Protein AF-A0AAU3LMV0-F1 (afdb_monomer)

Solvent-accessible surface area (backbone atoms only — not comparable to full-atom values): 6080 Å² total; per-residue (Å²): 139,79,84,76,82,70,85,71,86,74,76,82,69,75,74,77,73,77,82,77,63,85,83,69,77,89,48,70,72,39,46,30,38,32,69,92,73,74,44,56,24,29,28,73,44,70,59,85,88,25,33,32,28,35,34,82,85,61,74,80,64,47,78,39,57,65,90,64,42,41,76,53,52,75,67,54,48,51,52,54,52,50,52,53,51,48,59,63,55,55,75,75,68,90,132

Secondary structure (DSSP, 8-state):
--PPPPPPPPP-PPPPPP---S-PPP-TT-EEEETTTTEEEEEEEEETTEEEEEETT----EEE-TTT-EEPPHHHHHHHHHHHHHHHHHTTS--

Foldseek 3Di:
DDDDDDDDPDPPDPDPDPDPPDCDFDDAQFWKQQPVVRAIFGFHDDDPQWTWTAGPLGDDIDTGHSVRIGTDDPVRVVVNVVVVVVVVVVVVPDD

Sequence (95 aa):
MTDCPGPGPEPDTPRPAPAVGPAVAPAVGDTVHDPVRGRVGVVMGRVGPYLQLRPLGGGREWDADPDRVRRLSPAELLSARVALTNARSHTRIGL

pLDDT: mean 79.68, std 16.26, range [46.94, 97.31]

Radius of gyration: 20.35 Å; Cα contacts (8 Å, |Δi|>4): 105; chains: 1; bounding box: 60×50×39 Å

Nearest PDB structures (foldseek):
  8p4f-assembly1_Z  TM=8.309E-01  e=1.422E-02  Homo sapiens
  7cfd-assembly1_B  TM=7.961E-01  e=6.562E-02  Drosophila melanogaster
  8ui0-assembly1_Z  TM=7.781E-01  e=1.210E-01  Homo sapiens
  8uis-assembly1_Z  TM=8.224E-01  e=3.422E-01  Homo sapiens
  2wac-assembly2_B  TM=6.913E-01  e=1.746E-01  Drosophila melanogaster

Mean predicted aligned error: 12.04 Å

Structure (mmCIF, N/CA/C/O backbone):
data_AF-A0AAU3LMV0-F1
#
_entry.id   AF-A0AAU3LMV0-F1
#
loop_
_atom_site.group_PDB
_atom_site.id
_atom_site.type_symbol
_atom_site.label_atom_id
_atom_site.label_alt_id
_atom_site.label_comp_id
_atom_site.label_asym_id
_atom_site.label_entity_id
_atom_site.label_seq_id
_atom_site.pdbx_PDB_ins_code
_atom_site.Cartn_x
_atom_site.Cartn_y
_atom_site.Cartn_z
_atom_site.occupancy
_atom_site.B_iso_or_equiv
_atom_site.auth_seq_id
_atom_site.auth_comp_id
_atom_site.auth_asym_id
_atom_site.auth_atom_id
_atom_site.pdbx_PDB_model_num
ATOM 1 N N . MET A 1 1 ? -49.557 35.527 12.768 1.00 53.94 1 MET A N 1
ATOM 2 C CA . MET A 1 1 ? -49.613 34.165 12.198 1.00 53.94 1 MET A CA 1
ATOM 3 C C . MET A 1 1 ? -49.476 34.367 10.700 1.00 53.94 1 MET A C 1
ATOM 5 O O . MET A 1 1 ? -50.416 34.830 10.084 1.00 53.94 1 MET A O 1
ATOM 9 N N . THR A 1 2 ? -48.272 34.377 10.151 1.00 53.06 2 THR A N 1
ATOM 10 C CA . THR A 1 2 ? -47.510 33.149 9.920 1.00 53.06 2 THR A CA 1
ATOM 11 C C . THR A 1 2 ? -46.019 33.430 10.051 1.00 53.06 2 THR A C 1
ATOM 13 O O . THR A 1 2 ? -45.506 34.366 9.446 1.00 53.06 2 THR A O 1
ATOM 16 N N . ASP A 1 3 ? -45.368 32.635 10.890 1.00 58.69 3 ASP A N 1
ATOM 17 C CA . ASP A 1 3 ? -43.917 32.523 10.976 1.00 58.69 3 ASP A CA 1
ATOM 18 C C . ASP A 1 3 ? -43.409 31.881 9.675 1.00 58.69 3 ASP A C 1
ATOM 20 O O . ASP A 1 3 ? -43.902 30.824 9.275 1.00 58.69 3 ASP A O 1
ATOM 24 N N . CYS A 1 4 ? -42.501 32.552 8.964 1.00 50.06 4 CYS A N 1
ATOM 25 C CA . CYS A 1 4 ? -41.838 31.969 7.800 1.00 50.06 4 CYS A CA 1
ATOM 26 C C . CYS A 1 4 ? -40.786 30.976 8.307 1.00 50.06 4 CYS A C 1
ATOM 28 O O . CYS A 1 4 ? -39.856 31.416 8.986 1.00 50.06 4 CYS A O 1
ATOM 30 N N . PRO A 1 5 ? -40.862 29.676 7.970 1.00 69.00 5 PRO A N 1
ATOM 31 C CA . PRO A 1 5 ? -39.808 28.749 8.348 1.00 69.00 5 PRO A CA 1
ATOM 32 C C . PRO A 1 5 ? -38.505 29.179 7.662 1.00 69.00 5 PRO A C 1
ATOM 34 O O . PRO A 1 5 ? -38.458 29.351 6.441 1.00 69.00 5 PRO A O 1
ATOM 37 N N . GLY A 1 6 ? -37.459 29.401 8.461 1.00 60.84 6 GLY A N 1
ATOM 38 C CA . GLY A 1 6 ? -36.116 29.684 7.962 1.00 60.84 6 GLY A CA 1
ATOM 39 C C . GLY A 1 6 ? -35.591 28.542 7.081 1.00 60.84 6 GLY A C 1
ATOM 40 O O . GLY A 1 6 ? -36.093 27.416 7.171 1.00 60.84 6 GLY A O 1
ATOM 41 N N . PRO A 1 7 ? -34.597 28.808 6.215 1.00 71.12 7 PRO A N 1
ATOM 42 C CA . PRO A 1 7 ? -34.009 27.769 5.380 1.00 71.12 7 PRO A CA 1
ATOM 43 C C . PRO A 1 7 ? -33.484 26.644 6.280 1.00 71.12 7 PRO A C 1
ATOM 45 O O . PRO A 1 7 ? -32.780 26.898 7.259 1.00 71.12 7 PRO A O 1
ATOM 48 N N . GLY A 1 8 ? -33.887 25.406 5.980 1.00 55.19 8 GLY A N 1
ATOM 49 C CA . GLY A 1 8 ? -33.405 24.224 6.690 1.00 55.19 8 GLY A CA 1
ATOM 50 C C . GLY A 1 8 ? -31.877 24.117 6.620 1.00 55.19 8 GLY A C 1
ATOM 51 O O . GLY A 1 8 ? -31.261 24.763 5.770 1.00 55.19 8 GLY A O 1
ATOM 52 N N . PRO A 1 9 ? -31.249 23.319 7.501 1.00 69.00 9 PRO A N 1
ATOM 53 C CA . PRO A 1 9 ? -29.805 23.137 7.466 1.00 69.00 9 PRO A C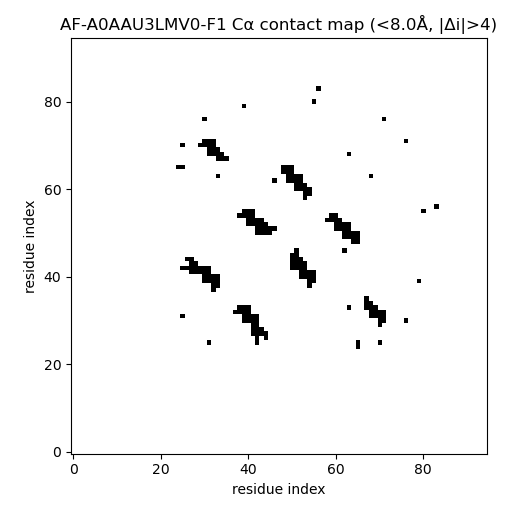A 1
ATOM 54 C C . PRO A 1 9 ? -29.406 22.617 6.083 1.00 69.00 9 PRO A C 1
ATOM 56 O O . PRO A 1 9 ? -29.914 21.588 5.630 1.00 69.00 9 PRO A O 1
ATOM 59 N N . GLU A 1 10 ? -28.540 23.360 5.397 1.00 60.44 10 GLU A N 1
ATOM 60 C CA . GLU A 1 10 ? -27.969 22.912 4.133 1.00 60.44 10 GLU A CA 1
ATOM 61 C C . GLU A 1 10 ? -27.282 21.558 4.367 1.00 60.44 10 GLU A C 1
ATOM 63 O O . GLU A 1 10 ? -26.646 21.374 5.411 1.00 60.44 10 GLU A O 1
ATOM 68 N N . PRO A 1 11 ? -27.427 20.581 3.455 1.00 68.12 11 PRO A N 1
ATOM 69 C CA . PRO A 1 11 ? -26.719 19.321 3.597 1.00 68.12 11 PRO A CA 1
ATOM 70 C C . PRO A 1 11 ? -25.223 19.626 3.673 1.00 68.12 11 PRO A C 1
ATOM 72 O O . PRO A 1 11 ? -24.701 20.318 2.795 1.00 68.12 11 PRO A O 1
ATOM 75 N N . ASP A 1 12 ? -24.559 19.122 4.720 1.00 63.56 12 ASP A N 1
ATOM 76 C CA . ASP A 1 12 ? -23.106 19.178 4.880 1.00 63.56 12 ASP A CA 1
ATOM 77 C C . ASP A 1 12 ? -22.472 18.709 3.571 1.00 63.56 12 ASP A C 1
ATOM 79 O O . ASP A 1 12 ? -22.414 17.514 3.268 1.00 63.56 12 ASP A O 1
ATOM 83 N N . THR A 1 13 ? -22.056 19.663 2.741 1.00 59.34 13 THR A N 1
ATOM 84 C CA . THR A 1 13 ? -21.407 19.345 1.479 1.00 59.34 13 THR A CA 1
ATOM 85 C C . THR A 1 13 ? -20.079 18.714 1.867 1.00 59.34 13 THR A C 1
ATOM 87 O O . THR A 1 13 ? -19.280 19.385 2.531 1.00 59.34 13 THR A O 1
ATOM 90 N N . PRO A 1 14 ? -19.814 17.441 1.511 1.00 60.53 14 PRO A N 1
ATOM 91 C CA . PRO A 1 14 ? -18.557 16.810 1.860 1.00 60.53 14 PRO A CA 1
ATOM 92 C C . PRO A 1 14 ? -17.442 17.691 1.320 1.00 60.53 14 PRO A C 1
ATOM 94 O O . PRO A 1 14 ? -17.382 17.958 0.116 1.00 60.53 14 PRO A O 1
ATOM 97 N N . ARG A 1 15 ? -16.592 18.190 2.223 1.00 57.31 15 ARG A N 1
ATOM 98 C CA . ARG A 1 15 ? -15.453 19.030 1.859 1.00 57.31 15 ARG A CA 1
ATOM 99 C C . ARG A 1 15 ? -14.714 18.333 0.713 1.00 57.31 15 ARG A C 1
ATOM 101 O O . ARG A 1 15 ? -14.345 17.168 0.893 1.00 57.31 15 ARG A O 1
ATOM 108 N N . PRO A 1 16 ? -14.505 18.990 -0.443 1.00 52.44 16 PRO A N 1
ATOM 109 C CA . PRO A 1 16 ? -13.867 18.338 -1.574 1.00 52.44 16 PRO A CA 1
ATOM 110 C C . PRO A 1 16 ? -12.519 17.788 -1.111 1.00 52.44 16 PRO A C 1
ATOM 112 O O . PRO A 1 16 ? -11.703 18.513 -0.529 1.00 52.44 16 PRO A O 1
ATOM 115 N N . ALA A 1 17 ? -12.321 16.479 -1.296 1.00 54.28 17 ALA A N 1
ATOM 116 C CA . ALA A 1 17 ? -11.036 15.852 -1.035 1.00 54.28 17 ALA A CA 1
ATOM 117 C C . ALA A 1 17 ? -9.973 16.621 -1.837 1.00 54.28 17 ALA A C 1
ATOM 119 O O . ALA A 1 17 ? -10.240 16.975 -2.990 1.00 54.28 17 ALA A O 1
ATOM 120 N N . PRO A 1 18 ? -8.805 16.941 -1.247 1.00 52.94 18 PRO A N 1
ATOM 121 C CA . PRO A 1 18 ? -7.793 17.715 -1.950 1.00 52.94 18 PRO A CA 1
ATOM 122 C C . PRO A 1 18 ? -7.466 17.020 -3.272 1.00 52.94 18 PRO A C 1
ATOM 124 O O . PRO A 1 18 ? -7.265 15.804 -3.293 1.00 52.94 18 PRO A O 1
ATOM 127 N N . ALA A 1 19 ? -7.447 17.794 -4.361 1.00 52.41 19 ALA A N 1
ATOM 128 C CA . ALA A 1 19 ? -7.063 17.306 -5.676 1.00 52.41 19 ALA A CA 1
ATOM 129 C C . ALA A 1 19 ? -5.692 16.634 -5.550 1.00 52.41 19 ALA A C 1
ATOM 131 O O . ALA A 1 19 ? -4.687 17.284 -5.254 1.00 52.41 19 ALA A O 1
ATOM 132 N N . VAL A 1 20 ? -5.680 15.310 -5.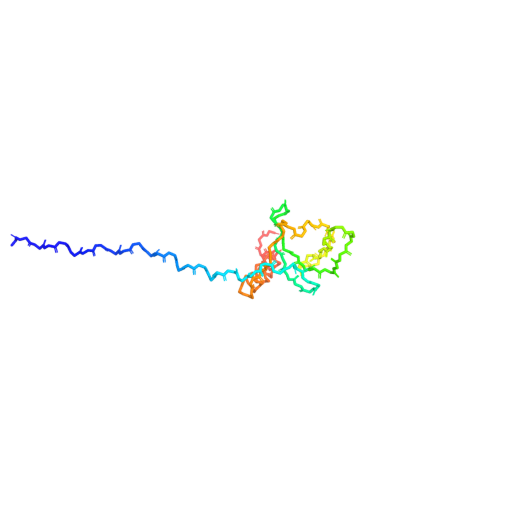690 1.00 57.28 20 VAL A N 1
ATOM 133 C CA . VAL A 1 20 ? -4.459 14.515 -5.657 1.00 57.28 20 VAL A CA 1
ATOM 134 C C . VAL A 1 20 ? -3.623 15.008 -6.835 1.00 57.28 20 VAL A C 1
ATOM 136 O O . VAL A 1 20 ? -4.043 14.881 -7.984 1.00 57.28 20 VAL A O 1
ATOM 139 N N . GLY A 1 21 ? -2.478 15.638 -6.544 1.00 48.03 21 GLY A N 1
ATOM 140 C CA . GLY A 1 21 ? -1.474 15.980 -7.557 1.00 48.03 21 GLY A CA 1
ATOM 141 C C . GLY A 1 21 ? -1.103 14.743 -8.386 1.00 48.03 21 GLY A C 1
ATOM 142 O O . GLY A 1 21 ? -1.477 13.634 -7.999 1.00 48.03 21 GLY A O 1
ATOM 143 N N . PRO A 1 22 ? -0.397 14.893 -9.524 1.00 49.72 22 PRO A N 1
ATOM 144 C CA . PRO A 1 22 ? -0.164 13.789 -10.454 1.00 49.72 22 PRO A CA 1
ATOM 145 C C . PRO A 1 22 ? 0.266 12.543 -9.684 1.00 49.72 22 PRO A C 1
ATOM 147 O O . PRO A 1 22 ? 1.193 12.609 -8.873 1.00 49.72 22 PRO A O 1
ATOM 150 N N . ALA A 1 23 ? -0.477 11.449 -9.875 1.00 60.12 23 ALA A N 1
ATOM 151 C CA . ALA A 1 23 ? -0.294 10.204 -9.148 1.00 60.12 23 ALA A CA 1
ATOM 152 C C . ALA A 1 23 ? 1.071 9.614 -9.514 1.00 60.12 23 ALA A C 1
ATOM 154 O O . ALA A 1 23 ? 1.204 8.785 -10.408 1.00 60.12 23 ALA A O 1
ATOM 155 N N . VAL A 1 24 ? 2.117 10.098 -8.850 1.00 67.50 24 VAL A N 1
ATOM 156 C CA . VAL A 1 24 ? 3.453 9.531 -8.946 1.00 67.50 24 VAL A CA 1
ATOM 157 C C . VAL A 1 24 ? 3.350 8.063 -8.541 1.00 67.50 24 VAL A C 1
ATOM 159 O O . VAL A 1 24 ? 2.623 7.719 -7.610 1.00 67.50 24 VAL A O 1
ATOM 162 N N . ALA A 1 25 ? 4.028 7.174 -9.258 1.00 77.81 25 ALA A N 1
ATOM 163 C CA . ALA A 1 25 ? 3.969 5.752 -8.950 1.00 77.81 25 ALA A CA 1
ATOM 164 C C . ALA A 1 25 ? 4.491 5.497 -7.520 1.00 77.81 25 ALA A C 1
ATOM 166 O O . ALA A 1 25 ? 5.458 6.159 -7.124 1.00 77.81 25 ALA A O 1
ATOM 167 N N . PRO A 1 26 ? 3.898 4.562 -6.749 1.00 87.25 26 PRO A N 1
ATOM 168 C CA . PRO A 1 26 ? 4.376 4.194 -5.417 1.00 87.25 26 PRO A CA 1
ATOM 169 C C . PRO A 1 26 ? 5.871 3.856 -5.397 1.00 87.25 26 PRO A C 1
ATOM 171 O O . PRO A 1 26 ? 6.366 3.135 -6.269 1.00 87.25 26 PRO A O 1
ATOM 174 N N . ALA A 1 27 ? 6.570 4.386 -4.397 1.00 89.75 27 ALA A N 1
ATOM 175 C CA . ALA A 1 27 ? 7.988 4.200 -4.140 1.00 89.75 27 ALA A CA 1
ATOM 176 C C . ALA A 1 27 ? 8.189 3.248 -2.955 1.00 89.75 27 ALA A C 1
ATOM 178 O O . ALA A 1 27 ? 7.283 3.033 -2.152 1.00 89.75 27 ALA A O 1
ATOM 179 N N . VAL A 1 28 ? 9.387 2.673 -2.840 1.00 93.56 28 VAL A N 1
ATOM 180 C CA . VAL A 1 28 ? 9.749 1.811 -1.704 1.00 93.56 28 VAL A CA 1
ATOM 181 C C . VAL A 1 28 ? 9.592 2.580 -0.391 1.00 93.56 28 VAL A C 1
ATOM 183 O O . VAL A 1 28 ? 10.023 3.724 -0.281 1.00 93.56 28 VAL A O 1
ATOM 186 N N . GLY A 1 29 ? 8.964 1.947 0.598 1.00 92.75 29 GLY A N 1
ATOM 187 C CA . GLY A 1 29 ? 8.608 2.547 1.884 1.00 92.75 29 GLY A CA 1
ATOM 188 C C . GLY A 1 29 ? 7.214 3.181 1.920 1.00 92.75 29 GLY A C 1
ATOM 189 O O . GLY A 1 29 ? 6.661 3.343 3.010 1.00 92.75 29 GLY A O 1
ATOM 190 N N . ASP A 1 30 ? 6.598 3.469 0.768 1.00 92.69 30 ASP A N 1
ATOM 191 C CA . ASP A 1 30 ? 5.230 3.982 0.739 1.00 92.69 30 ASP A CA 1
ATOM 192 C C . ASP A 1 30 ? 4.247 2.933 1.246 1.00 92.69 30 ASP A C 1
ATOM 194 O O . ASP A 1 30 ? 4.361 1.741 0.953 1.00 92.69 30 ASP A O 1
ATOM 198 N N . THR A 1 31 ? 3.232 3.389 1.977 1.00 94.19 31 THR A N 1
ATOM 199 C CA . THR A 1 31 ? 2.110 2.530 2.349 1.00 94.19 31 THR A CA 1
ATOM 200 C C . THR A 1 31 ? 0.978 2.703 1.345 1.00 94.19 31 THR A C 1
ATOM 202 O O . THR A 1 31 ? 0.525 3.818 1.078 1.00 94.19 31 THR A O 1
ATOM 205 N N . VAL A 1 32 ? 0.505 1.588 0.801 1.00 94.56 32 VAL A N 1
ATOM 206 C CA . VAL A 1 32 ? -0.544 1.538 -0.213 1.00 94.56 32 VAL A CA 1
ATOM 207 C C . VAL A 1 32 ? -1.686 0.621 0.218 1.00 94.56 32 VAL A C 1
ATOM 209 O O . VAL A 1 32 ? -1.490 -0.369 0.925 1.00 94.56 32 VAL A O 1
ATOM 212 N N . HIS A 1 33 ? -2.892 0.952 -0.225 1.00 94.38 33 HIS A N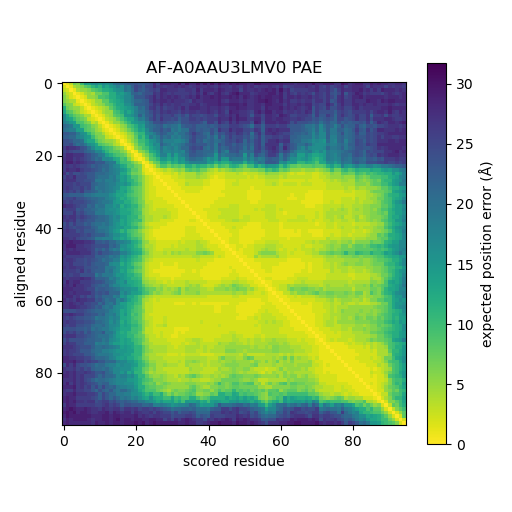 1
ATOM 213 C CA . HIS A 1 33 ? -4.056 0.082 -0.172 1.00 94.38 33 HIS A CA 1
ATOM 214 C C . HIS A 1 33 ? -4.183 -0.671 -1.500 1.00 94.38 33 HIS A C 1
ATOM 216 O O . HIS A 1 33 ? -4.229 -0.047 -2.563 1.00 94.38 33 HIS A O 1
ATOM 222 N N . ASP A 1 34 ? -4.252 -1.999 -1.427 1.00 94.38 34 ASP A N 1
ATOM 223 C CA . ASP A 1 34 ? -4.558 -2.887 -2.547 1.00 94.38 34 ASP A CA 1
ATOM 224 C C . ASP A 1 34 ? -6.059 -3.237 -2.494 1.00 94.38 34 ASP A C 1
ATOM 226 O O . ASP A 1 34 ? -6.454 -4.081 -1.680 1.00 94.38 34 ASP A O 1
ATOM 230 N N . PRO A 1 35 ? -6.911 -2.605 -3.326 1.00 91.62 35 PRO A N 1
ATOM 231 C CA . PRO A 1 35 ? -8.347 -2.866 -3.334 1.00 91.62 35 PRO A CA 1
ATOM 232 C C . PRO A 1 35 ? -8.694 -4.250 -3.887 1.00 91.62 35 PRO A C 1
ATOM 234 O O . PRO A 1 35 ? -9.744 -4.780 -3.540 1.00 91.62 35 PRO A O 1
ATOM 237 N N . VAL A 1 36 ? -7.821 -4.864 -4.695 1.00 93.12 36 VAL A N 1
ATOM 238 C CA . VAL A 1 36 ? -8.044 -6.214 -5.240 1.00 93.12 36 VAL A CA 1
ATOM 239 C C . VAL A 1 36 ? -8.018 -7.245 -4.116 1.00 93.12 36 VAL A C 1
ATOM 241 O O . VAL A 1 36 ? -8.757 -8.225 -4.144 1.00 93.12 36 VAL A O 1
ATOM 244 N N . ARG A 1 37 ? -7.177 -7.015 -3.105 1.00 89.81 37 ARG A N 1
ATOM 245 C CA . ARG A 1 37 ? -7.024 -7.910 -1.951 1.00 89.81 37 ARG A CA 1
ATOM 246 C C . ARG A 1 37 ? -7.627 -7.373 -0.655 1.00 89.81 37 ARG A C 1
ATOM 248 O O . ARG A 1 37 ? -7.539 -8.058 0.360 1.00 89.81 37 ARG A O 1
ATOM 255 N N . GLY A 1 38 ? -8.179 -6.160 -0.667 1.00 91.06 38 GLY A N 1
ATOM 256 C CA . GLY A 1 38 ? -8.755 -5.499 0.508 1.00 91.06 38 GLY A CA 1
ATOM 257 C C . GLY A 1 38 ? -7.766 -5.328 1.665 1.00 91.06 38 GLY A C 1
ATOM 258 O O . GLY A 1 38 ? -8.142 -5.476 2.825 1.00 91.06 38 GLY A O 1
ATOM 259 N N . ARG A 1 39 ? -6.480 -5.092 1.372 1.00 92.06 39 ARG A N 1
ATOM 260 C CA . ARG A 1 39 ? -5.408 -5.070 2.385 1.00 92.06 39 ARG A CA 1
ATOM 261 C C . ARG A 1 39 ? -4.443 -3.910 2.186 1.00 92.06 39 ARG A C 1
ATOM 263 O O . ARG A 1 39 ? -4.230 -3.434 1.075 1.00 92.06 39 ARG A O 1
ATOM 270 N N . VAL A 1 40 ? -3.816 -3.495 3.283 1.00 93.38 40 VAL A N 1
ATOM 271 C CA . VAL A 1 40 ? -2.811 -2.426 3.310 1.00 93.38 40 VAL A CA 1
ATOM 272 C C . VAL A 1 40 ? -1.407 -3.015 3.436 1.00 93.38 40 VAL A C 1
ATOM 274 O O . VAL A 1 40 ? -1.171 -3.914 4.251 1.00 93.38 40 VAL A O 1
ATOM 277 N N . GLY A 1 41 ? -0.467 -2.500 2.644 1.00 95.25 41 GLY A N 1
ATOM 278 C CA . GLY A 1 41 ? 0.925 -2.942 2.636 1.00 95.25 41 GLY A CA 1
ATOM 279 C C . GLY A 1 41 ? 1.927 -1.825 2.414 1.00 95.25 41 GLY A C 1
ATOM 280 O O . GLY A 1 41 ? 1.586 -0.759 1.912 1.00 95.25 41 GLY A O 1
ATOM 281 N N . VAL A 1 42 ? 3.171 -2.096 2.788 1.00 95.94 42 VAL A N 1
ATOM 282 C CA . VAL A 1 42 ? 4.333 -1.252 2.511 1.00 95.94 42 VAL A CA 1
ATOM 283 C C . VAL A 1 42 ? 5.016 -1.768 1.252 1.00 95.94 42 VAL A C 1
ATOM 285 O O . VAL A 1 42 ? 5.224 -2.976 1.123 1.00 95.94 42 VAL A O 1
ATOM 288 N N . VAL A 1 43 ? 5.365 -0.867 0.337 1.00 96.31 43 VAL A N 1
ATOM 289 C CA . VAL A 1 43 ? 6.142 -1.196 -0.860 1.00 96.31 43 VAL A CA 1
ATOM 290 C C . VAL A 1 43 ? 7.563 -1.567 -0.444 1.00 96.31 43 VAL A C 1
ATOM 292 O O . VAL A 1 43 ? 8.293 -0.739 0.094 1.00 96.31 43 VAL A O 1
ATOM 295 N N . MET A 1 44 ? 7.966 -2.804 -0.712 1.00 96.56 44 MET A N 1
ATOM 296 C CA . MET A 1 44 ? 9.321 -3.300 -0.456 1.00 96.56 44 MET A CA 1
ATOM 297 C C . MET A 1 44 ? 10.228 -3.147 -1.677 1.00 96.56 44 MET A C 1
ATOM 299 O O . MET A 1 44 ? 11.440 -3.014 -1.539 1.00 96.56 44 MET A O 1
ATOM 303 N N . GLY A 1 45 ? 9.644 -3.145 -2.875 1.00 94.31 45 GLY A N 1
ATOM 304 C CA . GLY A 1 45 ? 10.382 -3.127 -4.129 1.00 94.31 45 GLY A CA 1
ATOM 305 C C . GLY A 1 45 ? 9.474 -3.338 -5.331 1.00 94.31 45 GLY A C 1
ATOM 306 O O . GLY A 1 45 ? 8.245 -3.291 -5.230 1.00 94.31 45 GLY A O 1
ATOM 307 N N . ARG A 1 46 ? 10.101 -3.593 -6.478 1.00 93.81 46 ARG A N 1
ATOM 308 C CA . ARG A 1 46 ? 9.442 -4.025 -7.711 1.00 93.81 46 ARG A CA 1
ATOM 309 C C . ARG A 1 46 ? 10.026 -5.356 -8.156 1.00 93.81 46 ARG A C 1
ATOM 311 O O . ARG A 1 46 ? 11.239 -5.539 -8.101 1.00 93.81 46 ARG A O 1
ATOM 318 N N . VAL A 1 47 ? 9.162 -6.251 -8.620 1.00 92.94 47 VAL A N 1
ATOM 319 C CA . VAL A 1 47 ? 9.531 -7.528 -9.235 1.00 92.94 47 VAL A CA 1
ATOM 320 C C . VAL A 1 47 ? 8.849 -7.580 -10.597 1.00 92.94 47 VAL A C 1
ATOM 322 O O . VAL A 1 47 ? 7.633 -7.746 -10.700 1.00 92.94 47 VAL A O 1
ATOM 325 N N . GLY A 1 48 ? 9.631 -7.364 -11.656 1.00 91.50 48 GLY A N 1
ATOM 326 C CA . GLY A 1 48 ? 9.087 -7.170 -13.000 1.00 91.50 48 GLY A CA 1
ATOM 327 C C . GLY A 1 48 ? 8.094 -5.993 -13.039 1.00 91.50 48 GLY A C 1
ATOM 328 O O . GLY A 1 48 ? 8.430 -4.912 -12.549 1.00 91.50 48 GLY A O 1
ATOM 329 N N . PRO A 1 49 ? 6.881 -6.170 -13.598 1.00 92.25 49 PRO A N 1
ATOM 330 C CA . PRO A 1 49 ? 5.884 -5.101 -13.667 1.00 92.25 49 PRO A CA 1
ATOM 331 C C . PRO A 1 49 ? 5.170 -4.844 -12.329 1.00 92.25 49 PRO A C 1
ATOM 333 O O . PRO A 1 49 ? 4.481 -3.834 -12.190 1.00 92.25 49 PRO A O 1
ATOM 336 N N . TYR A 1 50 ? 5.330 -5.726 -11.338 1.00 94.69 50 TYR A N 1
ATOM 337 C CA . TYR A 1 50 ? 4.569 -5.687 -10.094 1.00 94.69 50 TYR A CA 1
ATOM 338 C C . TYR A 1 50 ? 5.332 -5.010 -8.954 1.00 94.69 50 TYR A C 1
ATOM 340 O O . TYR A 1 50 ? 6.563 -5.026 -8.886 1.00 94.69 50 TYR A O 1
ATOM 348 N N . LEU A 1 51 ? 4.580 -4.428 -8.022 1.00 95.69 51 LEU A N 1
ATOM 349 C CA . LEU A 1 51 ? 5.078 -4.003 -6.718 1.00 95.69 51 LEU A CA 1
ATOM 350 C C . LEU A 1 51 ? 5.098 -5.196 -5.769 1.00 95.69 51 LEU A C 1
ATOM 352 O O . LEU A 1 51 ? 4.093 -5.892 -5.644 1.00 95.69 51 LEU A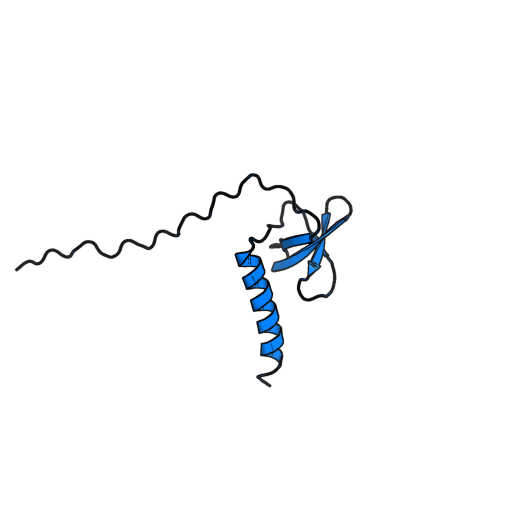 O 1
ATOM 356 N N . GLN A 1 52 ? 6.197 -5.366 -5.040 1.00 97.31 52 GLN A N 1
ATOM 357 C CA . GLN A 1 52 ? 6.268 -6.315 -3.935 1.00 97.31 52 GLN A CA 1
ATOM 358 C C . GLN A 1 52 ? 5.843 -5.605 -2.649 1.00 97.31 52 GLN A C 1
ATOM 360 O O . GLN A 1 52 ? 6.481 -4.638 -2.226 1.00 97.31 52 GLN A O 1
ATOM 365 N N . LEU A 1 53 ? 4.755 -6.064 -2.033 1.00 97.00 53 LEU A N 1
ATOM 366 C CA . LEU A 1 53 ? 4.167 -5.462 -0.839 1.00 97.00 53 LEU A CA 1
ATOM 367 C C . LEU A 1 53 ? 4.313 -6.376 0.378 1.00 97.00 53 LEU A C 1
ATOM 369 O O . LEU A 1 53 ? 4.128 -7.590 0.288 1.00 97.00 53 LEU A O 1
ATOM 373 N N . ARG A 1 54 ? 4.560 -5.783 1.550 1.00 96.94 54 ARG A N 1
ATOM 374 C CA . ARG A 1 54 ? 4.555 -6.475 2.850 1.00 96.94 54 ARG A CA 1
ATOM 375 C C . ARG A 1 54 ? 3.456 -5.920 3.759 1.00 96.94 54 ARG A C 1
ATOM 377 O O . ARG A 1 54 ? 3.282 -4.704 3.813 1.00 96.94 54 ARG A O 1
ATOM 384 N N . PRO A 1 55 ? 2.691 -6.758 4.486 1.00 94.94 55 PRO A N 1
ATOM 385 C CA . PRO A 1 55 ? 1.568 -6.248 5.273 1.00 94.94 55 PRO A CA 1
ATOM 386 C C . PRO A 1 55 ? 2.065 -5.453 6.486 1.00 94.94 55 PRO A C 1
ATOM 388 O O . PRO A 1 55 ? 3.061 -5.834 7.100 1.00 94.94 55 PRO A O 1
ATOM 391 N N . LEU A 1 56 ? 1.346 -4.387 6.872 1.00 89.06 56 LEU A N 1
ATOM 392 C CA . LEU A 1 56 ? 1.719 -3.524 8.013 1.00 89.06 56 LEU A CA 1
ATOM 393 C C . LEU A 1 56 ? 1.903 -4.301 9.324 1.00 89.06 56 LEU A C 1
ATOM 395 O O . LEU A 1 56 ? 2.714 -3.930 10.168 1.00 89.06 56 LEU A O 1
ATOM 399 N N . GLY A 1 57 ? 1.133 -5.374 9.501 1.00 84.62 57 GLY A N 1
ATOM 400 C CA . GLY A 1 57 ? 1.183 -6.210 10.692 1.00 84.62 57 GLY A CA 1
ATOM 401 C C . GLY A 1 57 ? 2.203 -7.343 10.665 1.00 84.62 57 GLY A C 1
ATOM 402 O O . GLY A 1 57 ? 2.235 -8.111 11.625 1.00 84.62 57 GLY A O 1
ATOM 403 N N . GLY A 1 58 ? 3.010 -7.452 9.609 1.00 85.44 58 GLY A N 1
ATOM 404 C CA . GLY A 1 58 ? 3.798 -8.648 9.325 1.00 85.44 58 GLY A CA 1
ATOM 405 C C . GLY A 1 58 ? 2.959 -9.754 8.676 1.00 85.44 58 GLY A C 1
ATOM 406 O O . GLY A 1 58 ? 1.734 -9.663 8.596 1.00 85.44 58 GLY A O 1
ATOM 407 N N . GLY A 1 59 ? 3.633 -10.781 8.154 1.00 90.31 59 GLY A N 1
ATOM 408 C CA . GLY A 1 59 ? 3.021 -11.869 7.384 1.00 90.31 59 GLY A CA 1
ATOM 409 C C . GLY A 1 59 ? 3.547 -11.950 5.950 1.00 90.31 59 GLY A C 1
ATOM 410 O O . GLY A 1 59 ? 4.561 -11.340 5.612 1.00 90.31 59 GLY A O 1
ATOM 411 N N . ARG A 1 60 ? 2.859 -12.729 5.107 1.00 94.19 60 ARG A N 1
ATOM 412 C CA . ARG A 1 60 ? 3.321 -13.051 3.750 1.00 94.19 60 ARG A CA 1
ATOM 413 C C . ARG A 1 60 ? 3.231 -11.848 2.809 1.00 94.19 60 ARG A C 1
ATOM 415 O O . ARG A 1 60 ? 2.179 -11.203 2.700 1.00 94.19 60 ARG A O 1
ATOM 422 N N . GLU A 1 61 ? 4.338 -11.598 2.117 1.00 95.75 61 GLU A N 1
ATOM 423 C CA . GLU A 1 61 ? 4.435 -10.628 1.028 1.00 95.75 61 GLU A CA 1
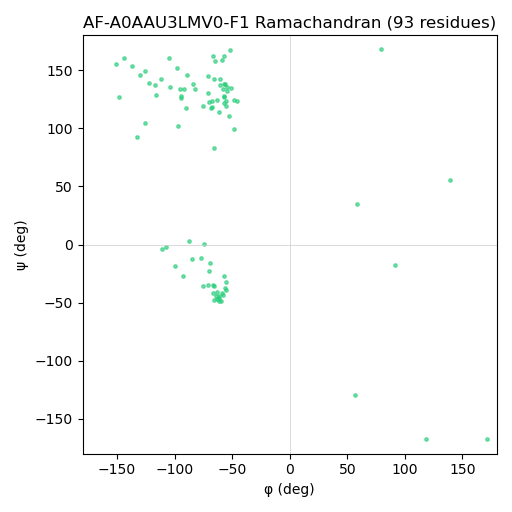ATOM 424 C C . GLU A 1 61 ? 3.573 -11.031 -0.170 1.00 95.75 61 GLU A C 1
ATOM 426 O O . GLU A 1 61 ? 3.198 -12.198 -0.328 1.00 95.75 61 GLU A O 1
ATOM 431 N N . TRP A 1 62 ? 3.222 -10.057 -1.002 1.00 97.06 62 TRP A N 1
ATOM 432 C CA . TRP A 1 62 ? 2.436 -10.300 -2.201 1.00 97.06 62 TRP A CA 1
ATOM 433 C C . TRP A 1 62 ? 2.745 -9.295 -3.301 1.00 97.06 62 TRP A C 1
ATOM 435 O O . TRP A 1 62 ? 3.131 -8.161 -3.025 1.00 97.06 62 TRP A O 1
ATOM 445 N N . ASP A 1 63 ? 2.488 -9.716 -4.534 1.00 96.75 63 ASP A N 1
ATOM 446 C CA . ASP A 1 63 ? 2.659 -8.882 -5.715 1.00 96.75 63 ASP A CA 1
ATOM 447 C C . ASP A 1 63 ? 1.359 -8.146 -6.048 1.00 96.75 63 ASP A C 1
ATOM 449 O O . ASP A 1 63 ? 0.268 -8.738 -6.062 1.00 96.75 63 ASP A O 1
ATOM 453 N N . ALA A 1 64 ? 1.469 -6.851 -6.320 1.00 95.62 64 ALA A N 1
ATOM 454 C CA . ALA A 1 64 ? 0.351 -5.991 -6.675 1.00 95.62 64 ALA A CA 1
ATOM 455 C C . ALA A 1 64 ? 0.644 -5.185 -7.941 1.00 95.62 64 ALA A C 1
ATOM 457 O O . ALA A 1 64 ? 1.774 -4.770 -8.198 1.00 95.62 64 ALA A O 1
ATOM 458 N N . ASP A 1 65 ? -0.403 -4.960 -8.726 1.00 93.62 65 ASP A N 1
ATOM 459 C CA . ASP A 1 65 ? -0.349 -4.101 -9.902 1.00 93.62 65 ASP A CA 1
ATOM 460 C C . ASP A 1 65 ? -0.195 -2.629 -9.454 1.00 93.62 65 ASP A C 1
ATOM 462 O O . ASP A 1 65 ? -1.033 -2.150 -8.677 1.00 93.62 65 ASP A O 1
ATOM 466 N N . PRO A 1 66 ? 0.860 -1.911 -9.893 1.00 90.25 66 PRO A N 1
ATOM 467 C CA . PRO A 1 66 ? 1.081 -0.512 -9.533 1.00 90.25 66 PRO A CA 1
ATOM 468 C C . PRO A 1 66 ? -0.084 0.414 -9.906 1.00 90.25 66 PRO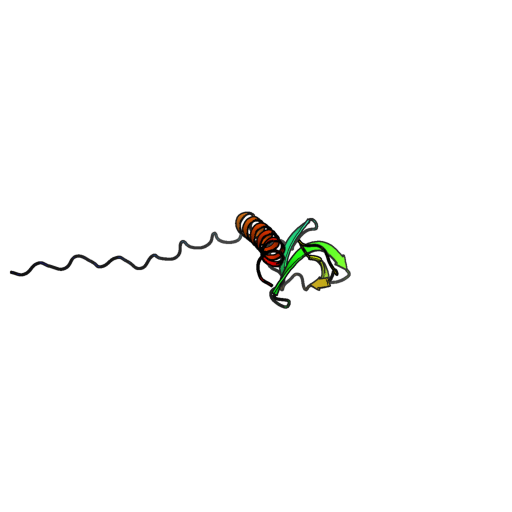 A C 1
ATOM 470 O O . PRO A 1 66 ? -0.282 1.405 -9.206 1.00 90.25 66 PRO A O 1
ATOM 473 N N . ASP A 1 67 ? -0.868 0.080 -10.933 1.00 90.19 67 ASP A N 1
ATOM 474 C CA . ASP A 1 67 ? -1.989 0.900 -11.410 1.00 90.19 67 ASP A CA 1
ATOM 475 C C . ASP A 1 67 ? -3.284 0.638 -10.628 1.00 90.19 67 ASP A C 1
ATOM 477 O O . ASP A 1 67 ? -4.259 1.386 -10.721 1.00 90.19 67 ASP A O 1
ATOM 481 N N . ARG A 1 68 ? -3.314 -0.438 -9.834 1.00 90.44 68 ARG A N 1
ATOM 482 C CA . ARG A 1 68 ? -4.471 -0.815 -9.009 1.00 90.44 68 ARG A CA 1
ATOM 483 C C . ARG A 1 68 ? -4.326 -0.393 -7.557 1.00 90.44 68 ARG A C 1
ATOM 485 O O . ARG A 1 68 ? -5.328 -0.347 -6.845 1.00 90.44 68 ARG A O 1
ATOM 492 N N . VAL A 1 69 ? -3.110 -0.110 -7.101 1.00 91.69 69 VAL A N 1
ATOM 493 C CA . VAL A 1 69 ? -2.858 0.286 -5.714 1.00 91.69 69 VAL A CA 1
ATOM 494 C C . VAL A 1 69 ? -2.971 1.794 -5.531 1.00 91.69 69 VAL A C 1
ATOM 496 O O . VAL A 1 69 ? -2.597 2.586 -6.392 1.00 91.69 69 VAL A O 1
ATOM 499 N N . ARG A 1 70 ? -3.453 2.210 -4.359 1.00 93.06 70 ARG A N 1
ATOM 500 C CA . ARG A 1 70 ? -3.573 3.625 -3.991 1.00 93.06 70 ARG A CA 1
ATOM 501 C C . ARG A 1 70 ? -2.673 3.937 -2.808 1.00 93.06 70 ARG A C 1
ATOM 503 O O . ARG A 1 70 ? -2.769 3.269 -1.780 1.00 93.06 70 ARG A O 1
ATOM 510 N N . ARG A 1 71 ? -1.842 4.976 -2.912 1.00 90.81 71 ARG A N 1
ATOM 511 C CA . ARG A 1 71 ? -1.109 5.506 -1.752 1.00 90.81 71 ARG A CA 1
ATOM 512 C C . ARG A 1 71 ? -2.067 5.996 -0.676 1.00 90.81 71 ARG A C 1
ATOM 514 O O . ARG A 1 71 ? -3.044 6.678 -0.974 1.00 90.81 71 ARG A O 1
ATOM 521 N N . LEU A 1 72 ? -1.744 5.673 0.567 1.00 87.62 72 LEU A N 1
ATOM 522 C CA . LEU A 1 72 ? -2.441 6.211 1.725 1.00 87.62 72 LEU A CA 1
ATOM 523 C C . LEU A 1 72 ? -1.847 7.570 2.093 1.00 87.62 72 LEU A C 1
ATOM 525 O O . LEU A 1 72 ? -0.630 7.752 2.105 1.00 87.62 72 LEU A O 1
ATOM 529 N N . SER A 1 73 ? -2.717 8.517 2.422 1.00 86.06 73 SER A N 1
ATOM 530 C CA . SER A 1 73 ? -2.329 9.761 3.081 1.00 86.06 73 SER A CA 1
ATOM 531 C C . SER A 1 73 ? -1.820 9.487 4.507 1.00 86.06 73 SER A C 1
ATOM 533 O O . SER A 1 73 ? -2.122 8.436 5.084 1.00 86.06 73 SER A O 1
ATOM 535 N N . PRO A 1 74 ? -1.095 10.432 5.137 1.00 81.31 74 PRO A N 1
ATOM 536 C CA . PRO A 1 74 ? -0.632 10.269 6.517 1.00 81.31 74 PRO A CA 1
ATOM 537 C C . PRO A 1 74 ? -1.764 9.989 7.517 1.00 81.31 74 PRO A C 1
ATOM 539 O O . PRO A 1 74 ? -1.594 9.178 8.427 1.00 81.31 74 PRO A O 1
ATOM 542 N N . ALA A 1 75 ? -2.929 10.618 7.326 1.00 83.00 75 ALA A N 1
ATOM 543 C CA . ALA A 1 75 ? -4.104 10.395 8.165 1.00 83.00 75 ALA A CA 1
ATOM 544 C C . ALA A 1 75 ? -4.646 8.966 8.007 1.00 83.00 75 ALA A C 1
ATOM 546 O O . ALA A 1 75 ? -4.850 8.272 9.000 1.00 83.00 75 ALA A O 1
ATOM 547 N N . GLU A 1 76 ? -4.801 8.486 6.769 1.00 84.94 76 GLU A N 1
ATOM 548 C CA . GLU A 1 76 ? -5.265 7.118 6.512 1.00 84.94 76 GLU A CA 1
ATOM 549 C C . GLU A 1 76 ? -4.255 6.067 6.995 1.00 84.94 76 GLU A C 1
ATOM 551 O O . GLU A 1 76 ? -4.649 5.023 7.514 1.00 84.94 76 GLU A O 1
ATOM 556 N N . LEU A 1 77 ? -2.951 6.345 6.879 1.00 85.00 77 LEU A N 1
ATOM 557 C CA . LEU A 1 77 ? -1.898 5.493 7.429 1.00 85.00 77 LEU A CA 1
ATOM 558 C C . LEU A 1 77 ? -2.015 5.373 8.953 1.00 85.00 77 LEU A C 1
ATOM 560 O O . LEU A 1 77 ? -1.915 4.268 9.492 1.00 85.00 77 LEU A O 1
ATOM 564 N N . LEU A 1 78 ? -2.227 6.492 9.651 1.00 86.81 78 LEU A N 1
ATOM 565 C CA . LEU A 1 78 ? -2.418 6.488 11.098 1.00 86.81 78 LEU A CA 1
ATOM 566 C C . LEU A 1 78 ? -3.656 5.669 11.479 1.00 86.81 78 LEU A C 1
ATOM 568 O O . LEU A 1 78 ? -3.554 4.775 12.319 1.00 86.81 78 LEU A O 1
ATOM 572 N N . SER A 1 79 ? -4.790 5.902 10.814 1.00 83.06 79 SER A N 1
ATOM 573 C CA 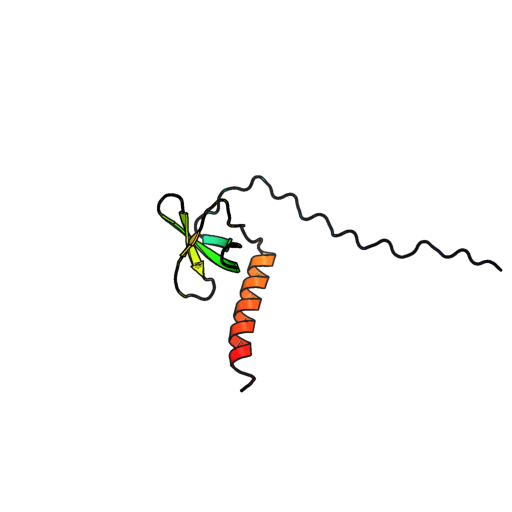. SER A 1 79 ? -6.020 5.132 11.026 1.00 83.06 79 SER A CA 1
ATOM 574 C C . SER A 1 79 ? -5.813 3.635 10.785 1.00 83.06 79 SER A C 1
ATOM 576 O O . SER A 1 79 ? -6.240 2.823 11.604 1.00 83.06 79 SER A O 1
ATOM 578 N N . ALA A 1 80 ? -5.100 3.251 9.721 1.00 84.81 80 ALA A N 1
ATOM 579 C CA . ALA A 1 80 ? -4.791 1.853 9.424 1.00 84.81 80 ALA A CA 1
ATOM 580 C C . ALA A 1 80 ? -3.922 1.199 10.513 1.00 84.81 80 ALA A C 1
ATOM 582 O O . ALA A 1 80 ? -4.164 0.055 10.903 1.00 84.81 80 ALA A O 1
ATOM 583 N N . ARG A 1 81 ? -2.928 1.921 11.049 1.00 86.75 81 ARG A N 1
ATOM 584 C CA . ARG A 1 81 ? -2.093 1.433 12.159 1.00 86.75 81 ARG A CA 1
ATOM 585 C C . ARG A 1 81 ? -2.887 1.285 13.455 1.00 86.75 81 ARG A C 1
ATOM 587 O O . ARG A 1 81 ? -2.715 0.287 14.150 1.00 86.75 81 ARG A O 1
ATOM 594 N N . VAL A 1 82 ? -3.762 2.240 13.767 1.00 87.19 82 VAL A N 1
ATOM 595 C CA . VAL A 1 82 ? -4.651 2.162 14.937 1.00 87.19 82 VAL A CA 1
ATOM 596 C C . VAL A 1 82 ? -5.603 0.976 14.805 1.00 87.19 82 VAL A C 1
ATOM 598 O O . VAL A 1 82 ? -5.697 0.177 15.730 1.00 87.19 82 VAL A O 1
ATOM 601 N N . ALA A 1 83 ? -6.240 0.799 13.645 1.00 83.94 83 ALA A N 1
ATOM 602 C CA . ALA A 1 83 ? -7.130 -0.330 13.386 1.00 83.94 83 ALA A CA 1
ATOM 603 C C . ALA A 1 83 ? -6.413 -1.680 13.553 1.00 83.94 83 ALA A C 1
ATOM 605 O O . ALA A 1 83 ? -6.955 -2.592 14.176 1.00 83.94 83 ALA A O 1
ATOM 606 N N . LEU A 1 84 ? -5.171 -1.795 13.071 1.00 81.75 84 LEU A N 1
ATOM 607 C CA . LEU A 1 84 ? -4.342 -2.985 13.266 1.00 81.75 84 LEU A CA 1
ATOM 608 C C . LEU A 1 84 ? -4.052 -3.253 14.752 1.00 81.75 84 LEU A C 1
ATOM 610 O O . LEU A 1 84 ? -4.135 -4.396 15.202 1.00 81.75 84 LEU A O 1
ATOM 614 N N . THR A 1 85 ? -3.701 -2.218 15.516 1.00 82.38 85 THR A N 1
ATOM 615 C CA . THR A 1 85 ? -3.472 -2.338 16.962 1.00 82.38 85 THR A CA 1
ATOM 616 C C . THR A 1 85 ? -4.751 -2.740 17.691 1.00 82.38 85 THR A C 1
ATOM 618 O O . THR A 1 85 ? -4.719 -3.667 18.497 1.00 82.38 85 THR A O 1
ATOM 621 N N . ASN A 1 86 ? -5.886 -2.123 17.361 1.00 83.19 86 ASN A N 1
ATOM 622 C CA . ASN A 1 86 ? -7.183 -2.469 17.936 1.00 83.19 86 ASN A CA 1
ATOM 623 C C . ASN A 1 86 ? -7.534 -3.929 17.642 1.00 83.19 86 ASN A C 1
ATOM 625 O O . ASN A 1 86 ? -7.841 -4.670 18.570 1.00 83.19 86 ASN A O 1
ATOM 629 N N . ALA A 1 87 ? -7.412 -4.381 16.391 1.00 77.44 87 ALA A N 1
ATOM 630 C CA . ALA A 1 87 ? -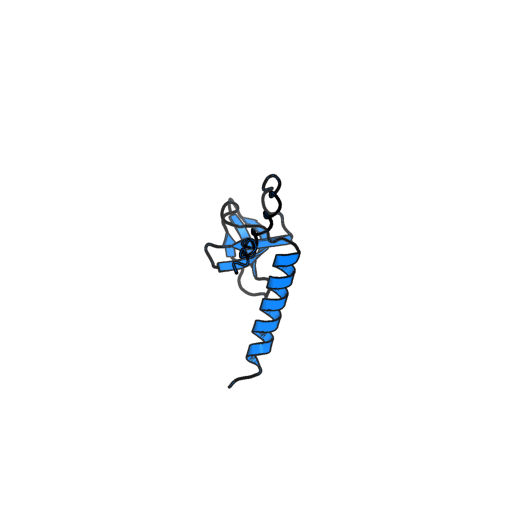7.687 -5.767 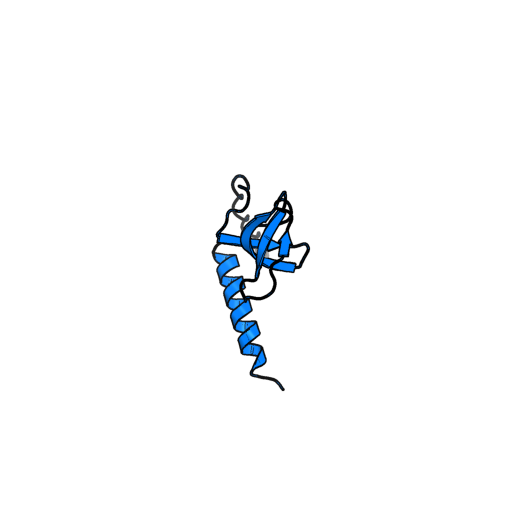16.012 1.00 77.44 87 ALA A CA 1
ATOM 631 C C . ALA A 1 87 ? -6.868 -6.779 16.837 1.00 77.44 87 ALA A C 1
ATOM 633 O O . ALA A 1 87 ? -7.406 -7.802 17.253 1.00 77.44 87 ALA A O 1
ATOM 634 N N . ARG A 1 88 ? -5.597 -6.468 17.134 1.00 70.12 88 ARG A N 1
ATOM 635 C CA . ARG A 1 88 ? -4.726 -7.295 17.993 1.00 70.12 88 ARG A CA 1
ATOM 636 C C . ARG A 1 88 ? -5.131 -7.267 19.468 1.00 70.12 88 ARG A C 1
ATOM 638 O O . ARG A 1 88 ? -4.981 -8.269 20.161 1.00 70.12 88 ARG A O 1
ATOM 645 N N . SER A 1 89 ? -5.615 -6.130 19.960 1.00 71.25 89 SER A N 1
ATOM 646 C CA . SER A 1 89 ? -6.062 -5.972 21.349 1.00 71.25 89 SER A CA 1
ATOM 647 C C . SER A 1 89 ? -7.420 -6.629 21.599 1.00 71.25 89 SER A C 1
ATOM 649 O O . SER A 1 89 ? -7.630 -7.230 22.651 1.00 71.25 89 SER A O 1
ATOM 651 N N . HIS A 1 90 ? -8.322 -6.587 20.616 1.00 58.28 90 HIS A N 1
ATOM 652 C CA . HIS A 1 90 ? -9.638 -7.219 20.700 1.00 58.28 90 HIS A CA 1
ATOM 653 C C . HIS A 1 90 ? -9.573 -8.755 20.696 1.00 58.28 90 HIS A C 1
ATOM 655 O O . HIS A 1 90 ? -10.513 -9.390 21.156 1.00 58.28 90 HIS A O 1
ATOM 661 N N . THR A 1 91 ? -8.450 -9.374 20.304 1.00 53.91 91 THR A N 1
ATOM 662 C CA . THR A 1 91 ? -8.242 -10.830 20.454 1.00 53.91 91 THR A CA 1
ATOM 663 C C . THR A 1 91 ? -7.962 -11.272 21.904 1.00 53.91 91 THR A C 1
ATOM 665 O O . THR A 1 91 ? -7.749 -12.456 22.139 1.00 53.91 91 THR A O 1
ATOM 668 N N . ARG A 1 92 ? -7.936 -10.361 22.895 1.00 53.25 92 ARG A N 1
ATOM 669 C CA . ARG A 1 92 ? -7.715 -10.702 24.320 1.00 53.25 92 ARG A CA 1
ATOM 670 C C . ARG A 1 92 ? -8.941 -10.500 25.225 1.00 53.25 92 ARG A C 1
ATOM 672 O O . ARG A 1 92 ? -8.879 -10.856 26.396 1.00 53.25 92 ARG A O 1
ATOM 679 N N . ILE A 1 93 ? -10.060 -9.974 24.729 1.00 57.78 93 ILE A N 1
ATOM 680 C CA . ILE A 1 93 ? -11.278 -9.825 25.542 1.00 57.78 93 ILE A CA 1
ATOM 681 C C . ILE A 1 93 ? -12.470 -10.353 24.745 1.00 57.78 93 ILE A C 1
ATOM 683 O O . ILE A 1 93 ? -13.068 -9.613 23.971 1.00 57.78 93 ILE A O 1
ATOM 687 N N . GLY A 1 94 ? -12.797 -11.635 24.941 1.00 51.12 94 GLY A N 1
ATOM 688 C CA . GLY A 1 94 ? -14.068 -12.208 24.488 1.00 51.12 94 GLY A CA 1
ATOM 689 C C . GLY A 1 94 ? -14.016 -13.614 23.884 1.00 51.12 94 GLY A C 1
ATOM 690 O O . GLY A 1 94 ? -14.469 -13.761 22.754 1.00 51.12 94 GLY A O 1
ATOM 691 N N . LEU A 1 95 ? -13.469 -14.597 24.616 1.00 46.94 95 LEU A N 1
ATOM 692 C CA . LEU A 1 95 ? -13.939 -15.992 24.805 1.00 46.94 95 LEU A CA 1
ATOM 693 C C . LEU A 1 95 ? -12.797 -16.881 25.310 1.00 46.94 95 LEU A C 1
ATOM 695 O O . LEU A 1 95 ? -11.758 -16.960 24.620 1.00 46.94 95 LEU A O 1
#